Protein AF-A0A7C7KVR3-F1 (afdb_monomer)

Sequence (63 aa):
MKYKYLIALLFLFAHLKAQPITGEAKKLEFEKDRIIYSGDVKLTRGESVLRADKVIILLNEEG

Radius of gyration: 18.29 Å; Cα contacts (8 Å, |Δi|>4): 87; chains: 1; bounding box: 47×37×26 Å

pLDDT: mean 87.59, std 13.21, range [52.03, 98.56]

Nearest PDB structures (foldseek):
  2r1a-assembly1_A  TM=9.250E-01  e=6.489E-02  Escherichia coli K-12
  2bng-assembly1_B  TM=3.832E-01  e=2.965E-01  Mycobacterium tuberculosis H37Rv
  7o21-assembly1_A  TM=3.735E-01  e=5.786E-01  Bdellovibrio bacteriovorus HD100
  2bng-assembly1_C-2  TM=3.824E-01  e=4.822E-01  Mycobacterium tuberculosis H37Rv
  3gwr-assembly1_A  TM=2.906E-01  e=1.346E-01  Thiobacillus denitrificans ATCC 25259

Solvent-accessible surface area (backbone atoms only — not comparable to full-atom values): 3861 Å² total; per-residue (Å²): 119,73,64,59,56,54,52,51,52,54,54,59,63,67,69,70,74,81,65,65,78,47,77,47,49,76,41,78,46,81,56,99,50,34,41,38,36,29,44,74,22,40,38,37,41,81,94,47,76,47,78,42,63,61,48,76,46,78,56,68,95,82,120

Structure (mmCIF, N/CA/C/O backbone):
data_AF-A0A7C7KVR3-F1
#
_entry.id   AF-A0A7C7KVR3-F1
#
loop_
_atom_site.group_PDB
_atom_site.id
_atom_site.type_symbol
_atom_site.label_atom_id
_atom_site.label_alt_id
_atom_site.label_comp_id
_atom_site.label_asym_id
_atom_site.label_entity_id
_atom_site.label_seq_id
_atom_site.pdbx_PDB_ins_code
_atom_site.Cartn_x
_atom_site.Cartn_y
_atom_site.Cartn_z
_atom_site.occupancy
_atom_site.B_iso_or_equiv
_atom_site.auth_seq_id
_atom_site.auth_comp_id
_atom_site.auth_asym_id
_atom_site.auth_atom_id
_atom_site.pdbx_PDB_model_num
ATOM 1 N N . MET A 1 1 ? 37.357 26.19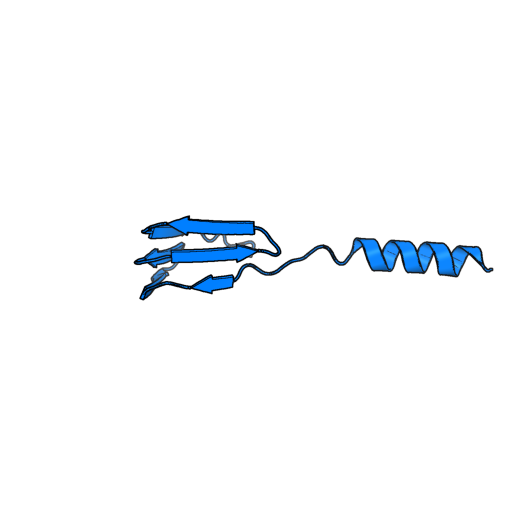0 8.773 1.00 62.31 1 MET A N 1
ATOM 2 C CA . MET A 1 1 ? 36.104 26.674 8.141 1.00 62.31 1 MET A CA 1
ATOM 3 C C . MET A 1 1 ? 35.642 25.808 6.967 1.00 62.31 1 MET A C 1
ATOM 5 O O . MET A 1 1 ? 34.464 25.501 6.915 1.00 62.31 1 MET A O 1
ATOM 9 N N . LYS A 1 2 ? 36.533 25.355 6.069 1.00 66.81 2 LYS A N 1
ATOM 10 C CA . LYS A 1 2 ? 36.170 24.567 4.869 1.00 66.81 2 LYS A CA 1
ATOM 11 C C . LYS A 1 2 ? 35.509 23.202 5.151 1.00 66.81 2 LYS A C 1
ATOM 13 O O . LYS A 1 2 ? 34.561 22.837 4.473 1.00 66.81 2 LYS A O 1
ATOM 18 N N . TYR A 1 3 ? 35.943 22.487 6.192 1.00 76.56 3 TYR A N 1
ATOM 19 C CA . TYR A 1 3 ? 35.400 21.164 6.546 1.00 76.56 3 TYR A CA 1
ATOM 20 C C . TYR A 1 3 ? 33.969 21.204 7.111 1.00 76.56 3 TYR A C 1
ATOM 22 O O . TYR A 1 3 ? 33.263 20.206 7.045 1.00 76.56 3 TYR A O 1
ATOM 30 N N . LYS A 1 4 ? 33.510 22.351 7.637 1.00 75.00 4 LYS A N 1
ATOM 31 C CA . LYS A 1 4 ? 32.144 22.492 8.171 1.00 75.00 4 LYS A CA 1
ATOM 32 C C . LYS A 1 4 ? 31.099 22.388 7.058 1.00 75.00 4 LYS A C 1
ATOM 34 O O . LYS A 1 4 ? 30.081 21.735 7.236 1.00 75.00 4 LYS A O 1
ATOM 39 N N . TYR A 1 5 ? 31.399 22.966 5.896 1.00 82.81 5 TYR A N 1
ATOM 40 C CA . TYR A 1 5 ? 30.555 22.861 4.707 1.00 82.81 5 TYR A CA 1
ATOM 41 C C . TYR A 1 5 ? 30.580 21.450 4.110 1.00 82.81 5 TYR A C 1
ATOM 43 O O . TYR A 1 5 ? 29.552 20.972 3.650 1.00 82.81 5 TYR A O 1
ATOM 51 N N . LEU A 1 6 ? 31.721 20.755 4.187 1.00 82.12 6 LEU A N 1
ATOM 52 C CA . LEU A 1 6 ? 31.838 19.353 3.771 1.00 82.12 6 LEU A CA 1
ATOM 53 C C . LEU A 1 6 ? 30.967 18.430 4.643 1.00 82.12 6 LEU A C 1
ATOM 55 O O . LEU A 1 6 ? 30.252 17.585 4.119 1.00 82.12 6 LEU A O 1
ATOM 59 N N . ILE A 1 7 ? 30.986 18.625 5.966 1.00 81.69 7 ILE A N 1
ATOM 60 C CA . ILE A 1 7 ? 30.156 17.864 6.914 1.00 81.69 7 ILE A CA 1
ATOM 61 C C . ILE A 1 7 ? 28.668 18.182 6.712 1.00 81.69 7 ILE A C 1
ATOM 63 O O . ILE A 1 7 ? 27.849 17.267 6.687 1.00 81.69 7 ILE A O 1
ATOM 67 N N . ALA A 1 8 ? 28.315 19.453 6.497 1.00 79.94 8 ALA A N 1
ATOM 68 C CA . ALA A 1 8 ? 26.942 19.853 6.191 1.00 79.94 8 ALA A CA 1
ATOM 69 C C . ALA A 1 8 ? 26.426 19.227 4.880 1.00 79.94 8 ALA A C 1
ATOM 71 O O . ALA A 1 8 ? 25.291 18.759 4.828 1.00 79.94 8 ALA A O 1
ATOM 72 N N . LEU A 1 9 ? 27.269 19.148 3.844 1.00 78.19 9 LEU A N 1
ATOM 73 C CA . LEU A 1 9 ? 26.941 18.491 2.573 1.00 78.19 9 LEU A CA 1
ATOM 74 C C . LEU A 1 9 ? 26.701 16.981 2.750 1.00 78.19 9 LEU A C 1
ATOM 76 O O . LEU A 1 9 ? 25.802 16.412 2.135 1.00 78.19 9 LEU A O 1
ATOM 80 N N . LEU A 1 10 ? 27.485 16.337 3.615 1.00 76.50 10 LEU A N 1
ATOM 81 C CA . LEU A 1 10 ? 27.391 14.901 3.884 1.00 76.50 10 LEU A CA 1
ATOM 82 C C . LEU A 1 10 ? 26.109 14.548 4.658 1.00 76.50 10 LEU A C 1
ATOM 84 O O . LEU A 1 10 ? 25.451 13.558 4.345 1.00 76.50 10 LEU A O 1
ATOM 88 N N . PHE A 1 11 ? 25.704 15.406 5.599 1.00 69.12 11 PHE A N 1
ATOM 89 C CA . PHE A 1 11 ? 24.400 15.313 6.265 1.00 69.12 11 PHE A CA 1
ATOM 90 C C . PHE A 1 11 ? 23.231 15.518 5.291 1.00 69.12 11 PHE A C 1
ATOM 92 O O . PHE A 1 11 ? 22.233 14.807 5.384 1.00 69.12 11 PHE A O 1
ATOM 99 N N . LEU A 1 12 ? 23.365 16.423 4.315 1.00 65.06 12 LEU A N 1
ATOM 100 C CA . LEU A 1 12 ? 22.335 16.661 3.298 1.00 65.06 12 LEU A CA 1
ATOM 101 C C . LEU A 1 12 ? 22.058 15.403 2.451 1.00 65.06 12 LEU A C 1
ATOM 103 O O . LEU A 1 12 ? 20.905 15.066 2.193 1.00 65.06 12 LEU A O 1
ATOM 107 N N . PHE A 1 13 ? 23.109 14.670 2.069 1.00 62.84 13 PHE A N 1
ATOM 108 C CA . PHE A 1 13 ? 22.989 13.424 1.300 1.00 62.84 13 PHE A CA 1
ATOM 109 C C . PHE A 1 13 ? 22.394 12.258 2.103 1.00 62.84 13 PHE A C 1
ATOM 111 O O . PHE A 1 13 ? 21.749 11.381 1.526 1.00 62.84 13 PHE A O 1
ATOM 118 N N . ALA A 1 14 ? 22.577 12.236 3.425 1.00 62.09 14 ALA A N 1
ATOM 119 C CA . ALA A 1 14 ? 22.059 11.167 4.278 1.00 62.09 14 ALA A CA 1
ATOM 120 C C . ALA A 1 14 ? 20.521 11.171 4.378 1.00 62.09 14 ALA A C 1
ATOM 122 O O . ALA A 1 14 ? 19.913 10.109 4.510 1.00 62.09 14 ALA A O 1
ATOM 123 N N . HIS A 1 15 ? 19.883 12.339 4.255 1.00 59.12 15 HIS A N 1
ATOM 124 C CA . HIS A 1 15 ? 18.429 12.490 4.385 1.00 59.12 15 HIS A CA 1
ATOM 125 C C . HIS A 1 15 ? 17.628 12.188 3.103 1.00 59.12 15 HIS A C 1
ATOM 127 O O . HIS A 1 15 ? 16.401 12.164 3.140 1.00 59.12 15 HIS A O 1
ATOM 133 N N . LEU A 1 16 ? 18.285 11.889 1.979 1.00 61.31 16 LEU A N 1
ATOM 134 C CA . LEU A 1 16 ? 17.640 11.706 0.667 1.00 61.31 16 LEU A CA 1
ATOM 135 C C . LEU A 1 16 ? 17.062 10.299 0.402 1.00 61.31 16 LEU A C 1
ATOM 137 O O . LEU A 1 16 ? 16.643 10.009 -0.715 1.00 61.31 16 LEU A O 1
ATOM 141 N N . LYS A 1 17 ? 17.032 9.394 1.390 1.00 67.88 17 LYS A N 1
ATOM 142 C CA . LYS A 1 17 ? 16.687 7.973 1.158 1.00 67.88 17 LYS A CA 1
ATOM 143 C C . LYS A 1 17 ? 15.198 7.608 1.256 1.00 67.88 17 LYS A C 1
ATOM 145 O O . LYS A 1 17 ? 14.858 6.433 1.111 1.00 67.88 17 LYS A O 1
ATOM 150 N N . ALA A 1 18 ? 14.299 8.567 1.470 1.00 75.81 18 ALA A N 1
ATOM 151 C CA . ALA A 1 18 ? 12.861 8.297 1.467 1.00 75.81 18 ALA A CA 1
ATOM 152 C C . ALA A 1 18 ? 12.323 8.255 0.025 1.00 75.81 18 ALA A C 1
ATOM 154 O O . ALA A 1 18 ? 12.060 9.288 -0.582 1.00 75.81 18 ALA A O 1
ATOM 155 N N . GLN A 1 19 ? 12.183 7.052 -0.537 1.00 85.88 19 GLN A N 1
ATOM 156 C CA . GLN A 1 19 ? 11.532 6.840 -1.835 1.00 85.88 19 GLN A CA 1
ATOM 157 C C . GLN A 1 19 ? 10.048 6.492 -1.640 1.00 85.88 19 GLN A C 1
ATOM 159 O O . GLN A 1 19 ? 9.758 5.608 -0.822 1.00 85.88 19 GLN A O 1
ATOM 164 N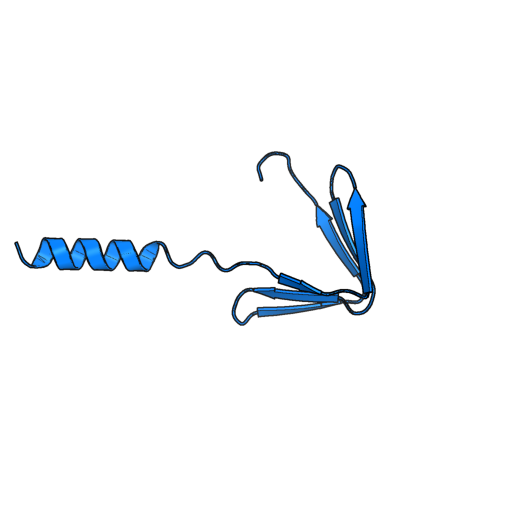 N . PRO A 1 20 ? 9.126 7.134 -2.384 1.00 91.88 20 PRO A N 1
ATOM 165 C CA . PRO A 1 20 ? 7.699 6.850 -2.291 1.00 91.88 20 PRO A CA 1
ATOM 166 C C . PRO A 1 20 ? 7.371 5.449 -2.818 1.00 91.88 20 PRO A C 1
ATOM 168 O O . PRO A 1 20 ? 8.105 4.885 -3.634 1.00 91.88 20 PRO A O 1
ATOM 171 N N . ILE A 1 21 ? 6.245 4.907 -2.353 1.00 93.50 21 ILE A N 1
ATOM 172 C CA . ILE A 1 21 ? 5.635 3.694 -2.899 1.00 93.50 21 ILE A CA 1
ATOM 173 C C . ILE A 1 21 ? 4.464 4.128 -3.777 1.00 93.50 21 ILE A C 1
ATOM 175 O O . ILE A 1 21 ? 3.543 4.782 -3.292 1.00 93.50 21 ILE A O 1
ATOM 179 N N . THR A 1 22 ? 4.489 3.743 -5.049 1.00 95.38 22 THR A N 1
ATOM 180 C CA . THR A 1 22 ? 3.395 3.986 -5.998 1.00 95.38 22 THR A CA 1
ATOM 181 C C . THR A 1 22 ? 2.713 2.667 -6.327 1.00 95.38 22 THR A C 1
ATOM 183 O O . THR A 1 22 ? 3.403 1.685 -6.600 1.00 95.38 22 THR A O 1
ATOM 186 N N . GLY A 1 23 ? 1.379 2.637 -6.315 1.00 95.75 23 GLY A N 1
ATOM 187 C CA . GLY A 1 23 ? 0.594 1.449 -6.640 1.00 95.75 23 GLY A CA 1
ATOM 188 C C . GLY A 1 23 ? -0.403 1.672 -7.771 1.00 95.75 23 GLY A C 1
ATOM 189 O O . GLY A 1 23 ? -1.141 2.652 -7.765 1.00 95.75 23 GLY A O 1
ATOM 190 N N . GLU A 1 24 ? -0.440 0.734 -8.714 1.00 97.50 24 GLU A N 1
ATOM 191 C CA . GLU A 1 24 ? -1.417 0.644 -9.804 1.00 97.50 24 GLU A CA 1
ATOM 192 C C . GLU A 1 24 ? -2.165 -0.696 -9.694 1.00 97.50 24 GLU A C 1
ATOM 194 O O . GLU A 1 24 ? -1.548 -1.723 -9.405 1.00 97.50 24 GLU A O 1
ATOM 199 N N . ALA A 1 25 ? -3.484 -0.697 -9.901 1.00 98.12 25 ALA A N 1
ATOM 200 C CA . ALA A 1 25 ? -4.317 -1.902 -9.953 1.00 98.12 25 ALA A CA 1
ATOM 201 C C . ALA A 1 25 ? -5.645 -1.616 -10.670 1.00 98.12 25 ALA A C 1
ATOM 203 O O . ALA A 1 25 ? -6.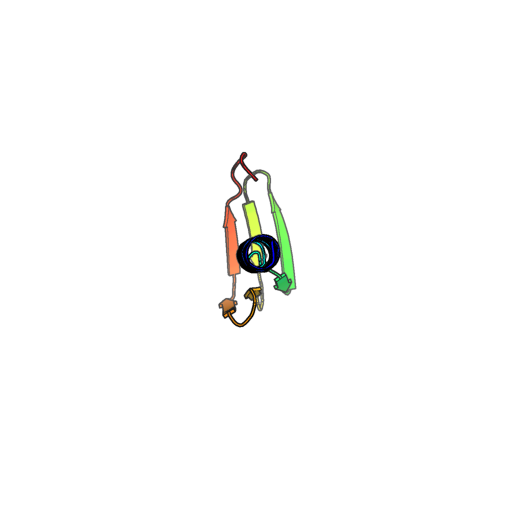026 -0.457 -10.848 1.00 98.12 25 ALA A O 1
ATOM 204 N N . LYS A 1 26 ? -6.386 -2.669 -11.025 1.00 98.44 26 LYS A N 1
ATOM 205 C CA . LYS A 1 26 ? -7.745 -2.554 -11.583 1.00 98.44 26 LYS A CA 1
ATOM 206 C C . LYS A 1 26 ? -8.766 -2.055 -10.562 1.00 98.44 26 LYS A C 1
ATOM 208 O O . LYS A 1 26 ? -9.683 -1.325 -10.930 1.00 98.44 26 LYS A O 1
ATOM 213 N N . LYS A 1 27 ? -8.635 -2.464 -9.297 1.00 98.25 27 LYS A N 1
ATOM 214 C CA . LYS A 1 27 ? -9.533 -2.063 -8.207 1.00 98.25 27 LYS A CA 1
ATOM 215 C C . LYS A 1 27 ? -8.742 -1.725 -6.946 1.00 98.25 27 LYS A C 1
ATOM 217 O O . LYS A 1 27 ? -7.791 -2.429 -6.598 1.00 98.25 27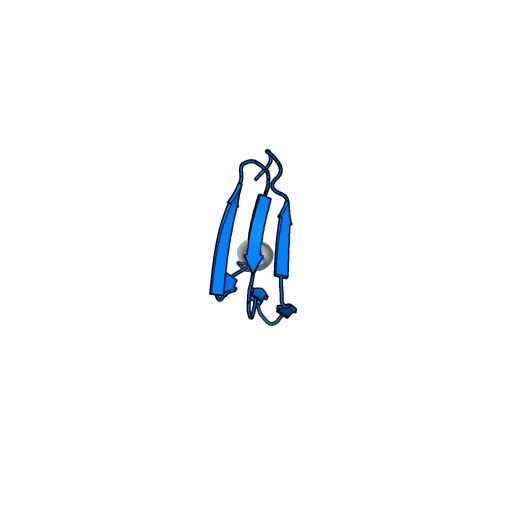 LYS A O 1
ATOM 222 N N . LEU A 1 28 ? -9.187 -0.672 -6.264 1.00 97.75 28 LEU A N 1
ATOM 223 C CA . LEU A 1 28 ? -8.671 -0.198 -4.985 1.00 97.75 28 LEU A CA 1
ATOM 224 C C . LEU A 1 28 ? -9.831 -0.039 -3.998 1.00 97.75 28 LEU A C 1
ATOM 226 O O . LEU A 1 28 ? -10.822 0.619 -4.315 1.00 97.75 28 LEU A O 1
ATOM 230 N N . GLU A 1 29 ? -9.704 -0.638 -2.818 1.00 98.12 29 GLU A N 1
ATOM 231 C CA . GLU A 1 29 ? -10.687 -0.554 -1.734 1.00 98.12 29 GLU A CA 1
ATOM 232 C C . GLU A 1 29 ? -10.011 -0.065 -0.451 1.00 98.12 29 GLU A C 1
ATOM 234 O O . GLU A 1 29 ? -8.898 -0.488 -0.125 1.00 98.12 29 GLU A O 1
ATOM 239 N N . PHE A 1 30 ? -10.692 0.831 0.264 1.00 96.19 30 PHE A N 1
ATOM 240 C CA . PHE A 1 30 ? -10.253 1.369 1.548 1.00 96.19 30 PHE A CA 1
ATOM 241 C C . PHE A 1 30 ? -11.179 0.866 2.645 1.00 96.19 30 PHE A C 1
ATOM 243 O O . PHE A 1 30 ? -12.392 1.073 2.593 1.00 96.19 30 PHE A O 1
ATOM 250 N N . GLU A 1 31 ? -10.588 0.246 3.653 1.00 95.00 31 GLU A N 1
ATOM 251 C CA . GLU A 1 31 ? -11.253 -0.145 4.886 1.00 95.00 31 GLU A CA 1
ATOM 252 C C . GLU A 1 31 ? -10.576 0.560 6.067 1.00 95.00 31 GLU A C 1
ATOM 254 O O . GLU A 1 31 ? -9.554 1.231 5.915 1.00 95.00 31 GLU A O 1
ATOM 259 N N . LYS A 1 32 ? -11.150 0.420 7.265 1.00 92.50 32 LYS A N 1
ATOM 260 C CA . LYS A 1 32 ? -10.649 1.106 8.464 1.00 92.50 32 LYS A CA 1
ATOM 261 C C . LYS A 1 32 ? -9.191 0.751 8.786 1.00 92.50 32 LYS A C 1
ATOM 263 O O . LYS A 1 32 ? -8.445 1.621 9.217 1.00 92.50 32 LYS A O 1
ATOM 268 N N . ASP A 1 33 ? -8.808 -0.511 8.613 1.00 94.88 33 ASP A N 1
ATOM 269 C CA . ASP A 1 33 ? -7.514 -1.065 9.030 1.00 94.88 33 ASP A CA 1
ATOM 270 C C . ASP A 1 33 ? -6.657 -1.542 7.849 1.00 94.88 33 ASP A C 1
ATOM 272 O O . ASP A 1 33 ? -5.601 -2.141 8.058 1.00 94.88 33 ASP A O 1
ATOM 276 N N . ARG A 1 34 ? -7.104 -1.335 6.603 1.00 96.44 34 ARG A N 1
ATOM 277 C CA . ARG A 1 34 ? -6.405 -1.862 5.427 1.00 96.44 34 ARG A CA 1
ATOM 278 C C . ARG A 1 34 ? -6.739 -1.157 4.119 1.00 96.44 34 ARG A C 1
ATOM 280 O O . AR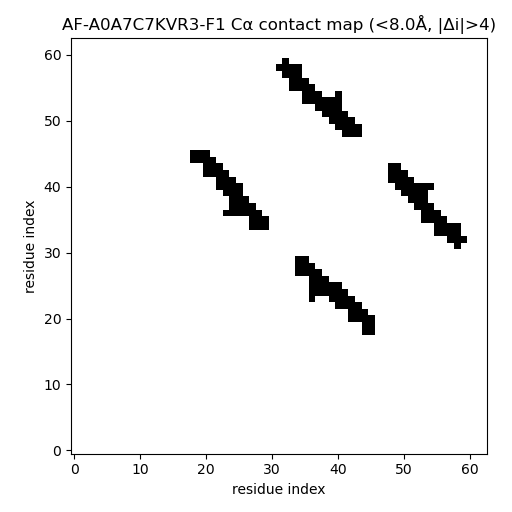G A 1 34 ? -7.811 -0.585 3.940 1.00 96.44 34 ARG A O 1
ATOM 287 N N . ILE A 1 35 ? -5.818 -1.294 3.171 1.00 96.69 35 ILE A N 1
ATOM 288 C CA . ILE A 1 35 ? -5.975 -0.912 1.768 1.00 96.69 35 ILE A CA 1
ATOM 289 C C . ILE A 1 35 ? -5.803 -2.164 0.913 1.00 96.69 35 ILE A C 1
ATOM 291 O O . ILE A 1 35 ? -4.808 -2.882 1.046 1.00 96.69 35 ILE A O 1
ATOM 295 N N . ILE A 1 36 ? -6.758 -2.429 0.026 1.00 98.12 36 ILE A N 1
ATOM 296 C CA . ILE A 1 36 ? -6.778 -3.636 -0.804 1.00 98.12 36 ILE A CA 1
ATOM 297 C C . ILE A 1 36 ? -6.650 -3.239 -2.275 1.00 98.12 36 ILE A C 1
ATOM 299 O O . ILE A 1 36 ? -7.550 -2.622 -2.842 1.00 98.12 36 ILE A O 1
ATOM 303 N N . TYR A 1 37 ? -5.548 -3.644 -2.904 1.00 98.44 37 TYR A N 1
ATOM 304 C CA . TYR A 1 37 ? -5.343 -3.577 -4.351 1.00 98.44 37 TYR A CA 1
ATOM 305 C C . TYR A 1 37 ? -5.683 -4.937 -4.962 1.00 98.44 37 TYR A C 1
ATOM 307 O O . TYR A 1 37 ? -5.229 -5.972 -4.463 1.00 98.44 37 TYR A O 1
ATOM 315 N N . SER A 1 38 ? -6.449 -4.967 -6.053 1.00 98.31 38 SER A N 1
ATOM 316 C CA . SER A 1 38 ? -6.754 -6.218 -6.759 1.00 98.31 38 SER A CA 1
ATOM 317 C C . SER A 1 38 ? -6.851 -6.059 -8.274 1.00 98.31 38 SER A C 1
ATOM 319 O O . SER A 1 38 ? -7.285 -5.025 -8.785 1.00 98.31 38 SER A O 1
ATOM 321 N N . GLY A 1 39 ? -6.447 -7.121 -8.974 1.00 97.75 39 GLY A N 1
ATOM 322 C CA . GLY A 1 39 ? -6.382 -7.211 -10.428 1.00 97.75 39 GLY A CA 1
ATOM 323 C C . GLY A 1 39 ? -5.168 -6.478 -10.997 1.00 97.75 39 GLY A C 1
ATOM 324 O O . GLY A 1 39 ? -5.125 -5.251 -10.968 1.00 97.75 39 GLY A O 1
ATOM 325 N N . ASP A 1 40 ? -4.218 -7.241 -11.543 1.00 98.12 40 ASP A N 1
ATOM 326 C CA . ASP A 1 40 ? -2.981 -6.749 -12.171 1.00 98.12 40 ASP A CA 1
ATOM 327 C C . ASP A 1 40 ? -2.243 -5.699 -11.322 1.00 98.12 40 ASP A C 1
ATOM 329 O O . ASP A 1 40 ? -1.895 -4.618 -11.798 1.00 98.12 40 ASP A O 1
ATOM 333 N N . VAL A 1 41 ? -2.026 -6.002 -10.038 1.00 98.56 41 VAL A N 1
ATOM 334 C CA . VAL A 1 41 ? -1.392 -5.064 -9.107 1.00 98.56 41 VAL A CA 1
ATOM 335 C C . VAL A 1 41 ? 0.084 -4.895 -9.454 1.00 98.56 41 VAL A C 1
ATOM 337 O O . VAL A 1 41 ? 0.819 -5.876 -9.602 1.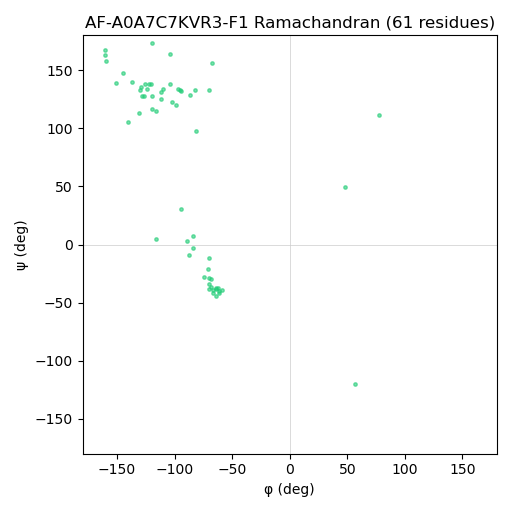00 98.56 41 VAL A O 1
ATOM 340 N N . LYS A 1 42 ? 0.537 -3.643 -9.503 1.00 98.44 42 LYS A N 1
ATOM 341 C CA . LYS A 1 42 ? 1.940 -3.254 -9.650 1.00 98.44 42 LYS A CA 1
ATOM 342 C C . LYS A 1 42 ? 2.292 -2.201 -8.603 1.00 98.44 42 LYS A C 1
ATOM 344 O O . LYS A 1 42 ? 1.821 -1.069 -8.680 1.00 98.44 42 LYS A O 1
ATOM 349 N N . LEU A 1 43 ? 3.157 -2.559 -7.656 1.00 97.81 43 LEU A N 1
ATOM 350 C CA . LEU A 1 43 ? 3.743 -1.616 -6.701 1.00 97.81 43 LEU A CA 1
ATOM 351 C C . LEU A 1 43 ? 5.191 -1.300 -7.085 1.00 97.81 43 LEU A C 1
ATOM 353 O O . LEU A 1 43 ? 5.947 -2.202 -7.445 1.00 97.81 43 LEU A O 1
ATOM 357 N N . THR A 1 44 ? 5.582 -0.031 -6.990 1.00 97.19 44 THR A N 1
ATOM 358 C CA . THR A 1 44 ? 6.924 0.451 -7.350 1.00 97.19 44 THR A CA 1
ATOM 359 C C . THR A 1 44 ? 7.513 1.295 -6.224 1.00 97.19 44 THR A C 1
ATOM 361 O O . THR A 1 44 ? 6.837 2.185 -5.709 1.00 97.19 44 THR A O 1
ATOM 364 N N . ARG A 1 45 ? 8.776 1.041 -5.860 1.00 94.88 45 ARG A N 1
ATOM 365 C CA . ARG A 1 45 ? 9.558 1.858 -4.915 1.00 94.88 45 ARG A CA 1
ATOM 366 C C . ARG A 1 45 ? 10.996 1.979 -5.411 1.00 94.88 45 ARG A C 1
ATOM 368 O O . ARG A 1 45 ? 11.763 1.019 -5.331 1.00 94.88 45 ARG A O 1
ATOM 375 N N . GLY A 1 46 ? 11.347 3.148 -5.941 1.00 91.62 46 GLY A N 1
ATOM 376 C CA . GLY A 1 46 ? 12.610 3.328 -6.659 1.00 91.62 46 GLY A CA 1
ATOM 377 C C . GLY A 1 46 ? 12.719 2.342 -7.820 1.00 91.62 46 GLY A C 1
ATOM 378 O O . GLY A 1 46 ? 11.862 2.324 -8.696 1.00 91.62 46 GLY A O 1
ATOM 379 N N . GLU A 1 47 ? 13.745 1.494 -7.791 1.00 92.56 47 GLU A N 1
ATOM 380 C CA . GLU A 1 47 ? 13.982 0.455 -8.806 1.00 92.56 47 GLU A CA 1
ATOM 381 C C . GLU A 1 47 ? 13.264 -0.872 -8.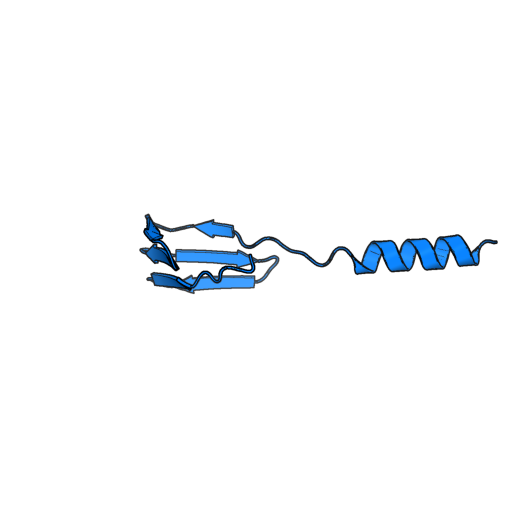502 1.00 92.56 47 GLU A C 1
ATOM 383 O O . GLU A 1 47 ? 13.231 -1.774 -9.337 1.00 92.56 47 GLU A O 1
ATOM 388 N N . SER A 1 48 ? 12.675 -1.017 -7.309 1.00 95.06 48 SER A N 1
ATOM 389 C CA . SER A 1 48 ? 11.973 -2.241 -6.914 1.00 95.06 48 SER A CA 1
ATOM 390 C C . SER A 1 48 ? 10.550 -2.271 -7.464 1.00 95.06 48 SER A C 1
ATOM 392 O O . SER A 1 48 ? 9.798 -1.307 -7.301 1.00 95.06 48 SER A O 1
ATOM 394 N N . VAL A 1 49 ? 10.163 -3.406 -8.054 1.00 97.38 49 VAL A N 1
ATOM 395 C CA . VAL A 1 49 ? 8.819 -3.650 -8.595 1.00 97.38 49 VAL A CA 1
ATOM 396 C C . VAL A 1 49 ? 8.243 -4.934 -8.000 1.00 97.38 49 VAL A C 1
ATOM 398 O O . VAL A 1 49 ? 8.863 -5.992 -8.090 1.00 97.38 49 VAL A O 1
ATOM 401 N N . LEU A 1 50 ? 7.034 -4.849 -7.445 1.00 97.81 50 LEU A N 1
ATOM 402 C CA . LEU A 1 50 ? 6.236 -5.988 -6.986 1.00 97.81 50 LEU A CA 1
ATOM 403 C C . LEU A 1 50 ? 5.006 -6.134 -7.884 1.00 97.81 50 LEU A C 1
ATOM 405 O O . LEU A 1 50 ? 4.298 -5.157 -8.127 1.00 97.81 50 LEU A O 1
ATOM 409 N N . ARG A 1 51 ? 4.744 -7.357 -8.361 1.00 98.12 51 ARG A N 1
ATOM 410 C CA . ARG A 1 51 ? 3.541 -7.709 -9.130 1.00 98.12 51 ARG A CA 1
ATOM 411 C C . ARG A 1 51 ? 2.770 -8.830 -8.448 1.00 98.12 51 ARG A C 1
ATOM 413 O O . ARG A 1 51 ? 3.389 -9.778 -7.973 1.00 98.12 51 ARG A O 1
ATOM 420 N N . ALA A 1 52 ? 1.446 -8.718 -8.417 1.00 98.31 52 ALA A N 1
ATOM 421 C CA . ALA A 1 52 ? 0.562 -9.726 -7.839 1.00 98.31 52 ALA A CA 1
ATOM 422 C C . ALA A 1 52 ? -0.876 -9.569 -8.353 1.00 98.31 52 ALA A C 1
ATOM 424 O O . ALA A 1 52 ? -1.268 -8.499 -8.815 1.00 98.31 52 ALA A O 1
ATOM 425 N N . ASP A 1 53 ? -1.698 -10.602 -8.181 1.00 98.44 53 ASP A N 1
ATOM 426 C CA . ASP A 1 53 ? -3.140 -10.495 -8.440 1.00 98.44 53 ASP A CA 1
ATOM 427 C C . ASP A 1 53 ? -3.870 -9.698 -7.344 1.00 98.44 53 ASP A C 1
ATOM 429 O O . ASP A 1 53 ? -4.905 -9.077 -7.598 1.00 98.44 53 ASP A O 1
ATOM 433 N N . LYS A 1 54 ? -3.340 -9.702 -6.113 1.00 98.25 54 LYS A N 1
ATOM 434 C CA . LYS A 1 54 ? -3.899 -8.991 -4.957 1.00 98.25 54 LYS A CA 1
ATOM 435 C C . LYS A 1 54 ? -2.799 -8.587 -3.974 1.00 98.25 54 LYS A C 1
ATOM 437 O O . LYS A 1 54 ? -1.914 -9.386 -3.680 1.00 98.25 54 LYS A O 1
ATOM 442 N N . VAL A 1 55 ? -2.902 -7.378 -3.424 1.00 98.31 55 VAL A N 1
ATOM 443 C CA . VAL A 1 55 ? -2.080 -6.889 -2.305 1.00 98.31 55 VAL A CA 1
ATOM 444 C C . VAL A 1 55 ? -2.994 -6.315 -1.227 1.00 98.31 55 VAL A C 1
ATOM 446 O O . VAL A 1 55 ? -3.919 -5.568 -1.535 1.00 98.31 55 VAL A O 1
ATOM 449 N N . ILE A 1 56 ? -2.726 -6.654 0.033 1.00 97.56 56 ILE A N 1
ATOM 450 C CA . ILE A 1 56 ? -3.425 -6.110 1.202 1.00 97.56 56 ILE A CA 1
ATOM 451 C C . ILE A 1 56 ? -2.384 -5.406 2.069 1.00 97.56 56 ILE A C 1
ATOM 453 O O . ILE A 1 56 ? -1.453 -6.045 2.557 1.00 97.56 56 ILE A O 1
ATOM 457 N N . ILE A 1 57 ? -2.534 -4.096 2.236 1.00 95.88 57 ILE A N 1
ATOM 458 C CA . ILE A 1 57 ? -1.705 -3.276 3.122 1.00 95.88 57 ILE A CA 1
ATOM 459 C C . ILE A 1 57 ? -2.484 -3.098 4.418 1.00 95.88 57 ILE A C 1
ATOM 461 O O . ILE A 1 57 ? -3.585 -2.563 4.382 1.00 95.88 57 ILE A O 1
ATOM 465 N N . LEU A 1 58 ? -1.930 -3.549 5.541 1.00 95.56 58 LEU A N 1
ATOM 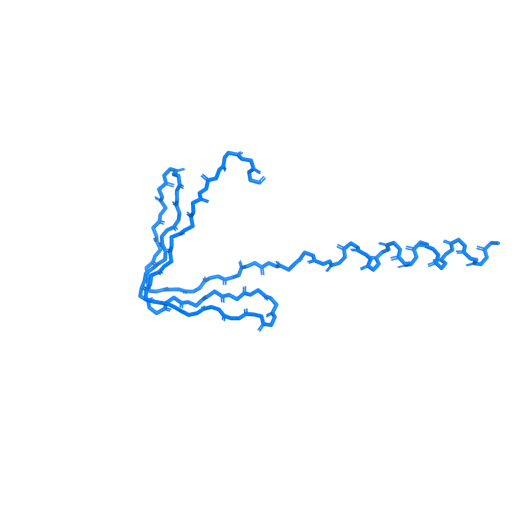466 C CA . LEU A 1 58 ? -2.516 -3.335 6.865 1.00 95.56 58 LEU A CA 1
ATOM 467 C C . LEU A 1 58 ? -2.044 -1.981 7.404 1.00 95.56 58 LEU A C 1
ATOM 469 O O . LEU A 1 58 ? -0.846 -1.700 7.385 1.00 95.56 58 LEU A O 1
ATOM 473 N N . LEU A 1 59 ? -2.983 -1.151 7.849 1.00 92.56 59 LEU A N 1
ATOM 474 C CA . LEU A 1 59 ? -2.728 0.172 8.409 1.00 92.56 59 LEU A CA 1
ATOM 475 C C . LEU 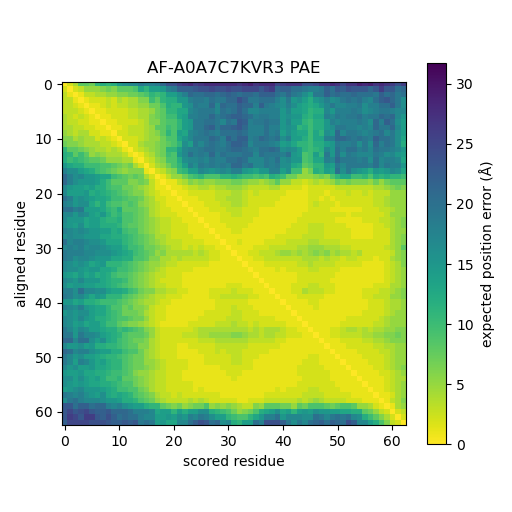A 1 59 ? -2.663 0.074 9.935 1.00 92.56 59 LEU A C 1
ATOM 477 O O . LEU A 1 59 ? -3.531 -0.531 10.564 1.00 92.56 59 LEU A O 1
ATOM 481 N N . ASN A 1 60 ? -1.645 0.688 10.527 1.00 88.81 60 ASN A N 1
ATOM 482 C CA . ASN A 1 60 ? -1.567 0.960 11.957 1.00 88.81 60 ASN A CA 1
ATOM 483 C C . ASN A 1 60 ? -1.851 2.450 12.217 1.00 88.81 60 ASN A C 1
ATOM 485 O O . ASN A 1 60 ? -1.825 3.272 11.306 1.00 88.81 60 ASN A O 1
ATOM 489 N N . GLU A 1 61 ? -2.141 2.802 13.468 1.00 77.69 61 GLU A N 1
ATOM 490 C CA . GLU A 1 61 ? -2.461 4.185 13.862 1.00 77.69 61 GLU A CA 1
ATOM 491 C C . GLU A 1 61 ? -1.242 5.130 13.807 1.00 77.69 61 GLU A C 1
ATOM 493 O O . GLU A 1 61 ? -1.401 6.345 13.871 1.00 77.69 61 GLU A O 1
ATOM 498 N N . GLU A 1 62 ? -0.032 4.586 13.657 1.00 67.44 62 GLU A N 1
ATOM 499 C CA . GLU A 1 62 ? 1.250 5.301 13.735 1.00 67.44 62 GLU A CA 1
ATOM 500 C C . GLU A 1 62 ? 1.797 5.760 12.372 1.00 67.44 62 GLU A C 1
ATOM 502 O O . GLU A 1 62 ? 3.013 5.792 12.201 1.00 67.44 62 GLU A O 1
ATOM 507 N N . GLY A 1 63 ? 0.914 6.059 11.411 1.00 52.03 63 GLY A N 1
ATOM 508 C CA . GLY A 1 63 ? 1.276 6.434 10.033 1.00 52.03 63 GLY A CA 1
ATOM 509 C C . GLY A 1 63 ? 2.521 7.309 9.890 1.00 52.03 63 GLY A C 1
ATOM 510 O O . GLY A 1 63 ? 2.619 8.332 10.605 1.00 52.03 63 GLY A O 1
#

Secondary structure (DSSP, 8-state):
-HHHHHHHHHHHHHGGG-PPPEEE-SEEEE-SSEEEEEEEEEEEETTEEEEEEEEEEEP-TT-

Mean predicted aligned error: 7.96 Å

Foldseek 3Di:
DVVVVVVVVVVVVVPPPDWDKDKDAPDWDDDPFKIKGAHFIWIDTPPDIDTDRIDIDTDDPPD